Protein AF-A0A355BX34-F1 (afdb_monomer_lite)

Sequence (148 aa):
MDAFINLVTDRQFQISLLVACAAIGTIYTIVEPFFVKDRLKERMKSVSDYRERLRQQQRESFARKGNATLRASSAQGVLKEIVENLKLFEIFDANEARKQLMMAGFRGHRPVFIFMAARLGMPFVAAAATAVYVYVLKATELDNLGRL

pLDDT: mean 73.99, std 14.06, range [44.16, 95.12]

Structure (mmCIF, N/CA/C/O backbone):
data_AF-A0A355BX34-F1
#
_entry.id   AF-A0A355BX34-F1
#
loop_
_atom_site.group_PDB
_atom_site.id
_atom_site.type_symbol
_atom_site.label_atom_id
_atom_site.label_alt_id
_atom_site.label_comp_id
_atom_site.label_asym_id
_atom_site.label_entity_id
_atom_site.label_seq_id
_atom_site.pdbx_PDB_ins_code
_atom_site.Cartn_x
_atom_site.Cartn_y
_atom_site.Cartn_z
_atom_site.occupancy
_atom_site.B_iso_or_equiv
_atom_site.auth_seq_id
_atom_site.auth_comp_id
_atom_site.auth_asym_id
_atom_site.auth_atom_id
_atom_site.pdbx_PDB_model_num
ATOM 1 N N . MET A 1 1 ? 31.381 -7.528 -70.053 1.00 57.38 1 MET A N 1
ATOM 2 C CA . MET A 1 1 ? 30.799 -8.297 -68.927 1.00 57.38 1 MET A CA 1
ATOM 3 C C . MET A 1 1 ? 31.886 -8.768 -67.962 1.00 57.38 1 MET A C 1
ATOM 5 O O . MET A 1 1 ? 31.626 -8.870 -66.771 1.00 57.38 1 MET A O 1
ATOM 9 N N . ASP A 1 2 ? 33.124 -8.917 -68.432 1.00 69.25 2 ASP A N 1
ATOM 10 C CA . ASP A 1 2 ? 34.266 -9.417 -67.652 1.00 69.25 2 ASP A CA 1
ATOM 11 C C . ASP A 1 2 ? 34.713 -8.484 -66.517 1.00 69.25 2 ASP A C 1
ATOM 13 O O . ASP A 1 2 ? 35.132 -8.950 -65.464 1.00 69.25 2 ASP A O 1
ATOM 17 N N . ALA A 1 3 ? 34.557 -7.164 -66.666 1.00 70.62 3 ALA A N 1
ATOM 18 C CA . ALA A 1 3 ? 34.849 -6.207 -65.592 1.00 70.62 3 ALA A CA 1
ATOM 19 C C . ALA A 1 3 ? 33.899 -6.356 -64.387 1.00 70.62 3 ALA A C 1
ATOM 21 O O . ALA A 1 3 ? 34.323 -6.235 -63.243 1.00 70.62 3 ALA A O 1
ATOM 22 N N . PHE A 1 4 ? 32.625 -6.671 -64.638 1.00 70.69 4 PHE A N 1
ATOM 23 C CA . PHE A 1 4 ? 31.627 -6.887 -63.585 1.00 70.69 4 PHE A CA 1
ATOM 24 C C . PHE A 1 4 ? 31.863 -8.224 -62.870 1.00 70.69 4 PHE A C 1
ATOM 26 O O . PHE A 1 4 ? 31.744 -8.312 -61.651 1.00 70.69 4 PHE A O 1
ATOM 33 N N . ILE A 1 5 ? 32.260 -9.250 -63.631 1.00 74.62 5 ILE A N 1
ATOM 34 C CA . ILE A 1 5 ? 32.598 -10.579 -63.109 1.00 74.62 5 ILE A CA 1
ATOM 35 C C . ILE A 1 5 ? 33.871 -10.520 -62.258 1.00 74.62 5 ILE A C 1
ATOM 37 O O . ILE A 1 5 ? 33.887 -11.088 -61.169 1.00 74.62 5 ILE A O 1
ATOM 41 N N . ASN A 1 6 ? 34.901 -9.788 -62.693 1.00 74.56 6 ASN A N 1
ATOM 42 C CA . ASN A 1 6 ? 36.126 -9.606 -61.910 1.00 74.56 6 ASN A CA 1
ATOM 43 C C . ASN A 1 6 ? 35.899 -8.763 -60.647 1.00 74.56 6 ASN A C 1
ATOM 45 O O . ASN A 1 6 ? 36.478 -9.076 -59.617 1.00 74.56 6 ASN A O 1
ATOM 49 N N . LEU A 1 7 ? 35.018 -7.757 -60.685 1.00 72.19 7 LEU A N 1
ATOM 50 C CA . LEU A 1 7 ? 34.670 -6.949 -59.508 1.00 72.19 7 LEU A CA 1
ATOM 51 C C . LEU A 1 7 ? 33.878 -7.750 -58.458 1.00 72.19 7 LEU A C 1
ATOM 53 O O . LEU A 1 7 ? 34.138 -7.636 -57.265 1.00 72.19 7 LEU A O 1
ATOM 57 N N . VAL A 1 8 ? 32.938 -8.596 -58.892 1.00 76.44 8 VAL A N 1
ATOM 58 C CA . VAL A 1 8 ? 32.162 -9.476 -57.995 1.00 76.44 8 VAL A CA 1
ATOM 59 C C . VAL A 1 8 ? 32.991 -10.666 -57.488 1.00 76.44 8 VAL A C 1
ATOM 61 O O . VAL A 1 8 ? 32.758 -11.152 -56.380 1.00 76.44 8 VAL A O 1
ATOM 64 N N . THR A 1 9 ? 33.967 -11.132 -58.272 1.00 79.94 9 THR A N 1
ATOM 65 C CA . THR A 1 9 ? 34.872 -12.242 -57.909 1.00 79.94 9 THR A CA 1
ATOM 66 C C . THR A 1 9 ? 36.101 -11.766 -57.127 1.00 79.94 9 THR A C 1
ATOM 68 O O . THR A 1 9 ? 36.859 -12.587 -56.612 1.00 79.94 9 THR A O 1
ATOM 71 N N . ASP A 1 10 ? 36.298 -10.453 -56.981 1.00 83.12 10 ASP A N 1
ATOM 72 C CA . ASP A 1 10 ? 37.375 -9.919 -56.160 1.00 83.12 10 ASP A CA 1
ATOM 73 C C . ASP A 1 10 ? 37.119 -10.233 -54.678 1.00 83.12 10 ASP A C 1
ATOM 75 O O . ASP A 1 10 ? 36.111 -9.849 -54.071 1.00 83.12 10 ASP A O 1
ATOM 79 N N . ARG A 1 11 ? 38.077 -10.942 -54.080 1.00 83.94 11 ARG A N 1
ATOM 80 C CA . ARG A 1 11 ? 38.056 -11.362 -52.679 1.00 83.94 11 ARG A CA 1
ATOM 81 C C . ARG A 1 11 ? 37.895 -10.169 -51.741 1.00 83.94 11 ARG A C 1
ATOM 83 O O . ARG A 1 11 ? 37.210 -10.275 -50.725 1.00 83.94 11 ARG A O 1
ATOM 90 N N . GLN A 1 12 ? 38.516 -9.039 -52.069 1.00 86.00 12 GLN A N 1
ATOM 91 C CA . GLN A 1 12 ? 38.482 -7.854 -51.220 1.00 86.00 12 GLN A CA 1
ATOM 92 C C . GLN A 1 12 ? 37.097 -7.189 -51.230 1.00 86.00 12 GLN A C 1
ATOM 94 O O . GLN A 1 12 ? 36.619 -6.758 -50.177 1.00 86.00 12 GLN A O 1
ATOM 99 N N . PHE A 1 13 ? 36.414 -7.179 -52.380 1.00 86.94 13 PHE A N 1
ATOM 100 C CA . PHE A 1 13 ? 35.046 -6.670 -52.501 1.00 86.94 13 PHE A CA 1
ATOM 101 C C . PHE A 1 13 ? 34.052 -7.528 -51.704 1.00 86.94 13 PHE A C 1
ATOM 103 O O . PHE A 1 13 ? 33.246 -6.992 -50.945 1.00 86.94 13 PHE A O 1
ATOM 110 N N . GLN A 1 14 ? 34.166 -8.858 -51.786 1.00 89.50 14 GLN A N 1
ATOM 111 C CA . GLN A 1 14 ? 33.316 -9.783 -51.023 1.00 89.50 14 GLN A CA 1
ATOM 112 C C . GLN A 1 14 ? 33.490 -9.624 -49.506 1.00 89.50 14 GLN A C 1
ATOM 114 O O . GLN A 1 14 ? 32.505 -9.576 -48.769 1.00 89.50 14 GLN A O 1
ATOM 119 N N . ILE A 1 15 ? 34.735 -9.493 -49.032 1.00 91.69 15 ILE A N 1
ATOM 120 C CA . ILE A 1 15 ? 35.020 -9.270 -47.607 1.00 91.69 15 ILE A CA 1
ATOM 121 C C . ILE A 1 15 ? 34.467 -7.914 -47.158 1.00 91.69 15 ILE A C 1
ATOM 123 O O . ILE A 1 15 ? 33.813 -7.839 -46.121 1.00 91.69 15 ILE A O 1
ATOM 127 N N . SER A 1 16 ? 34.678 -6.848 -47.936 1.00 89.94 16 SER A N 1
ATOM 128 C CA . SER A 1 16 ? 34.168 -5.513 -47.601 1.00 89.94 16 SER A CA 1
ATOM 129 C C . SER A 1 16 ? 32.638 -5.475 -47.542 1.00 89.94 16 SER A C 1
ATOM 131 O O . SER A 1 16 ? 32.085 -4.887 -46.613 1.00 89.94 16 SER A O 1
ATOM 133 N N . LEU A 1 17 ? 31.958 -6.161 -48.465 1.00 91.75 17 LEU A N 1
ATOM 134 C CA . LEU A 1 17 ? 30.502 -6.290 -48.475 1.00 91.75 17 LEU A CA 1
ATOM 135 C C . LEU A 1 17 ? 29.989 -7.021 -47.225 1.00 91.75 17 LEU A C 1
ATOM 137 O O . LEU A 1 17 ? 29.070 -6.543 -46.561 1.00 91.75 17 LEU A O 1
ATOM 141 N N . LEU A 1 18 ? 30.609 -8.150 -46.866 1.00 91.88 18 LEU A N 1
ATOM 142 C CA . LEU A 1 18 ? 30.244 -8.913 -45.669 1.00 91.88 18 LEU A CA 1
ATOM 143 C C . LEU A 1 18 ? 30.477 -8.111 -44.384 1.00 91.88 18 LEU A C 1
ATOM 145 O O . LEU A 1 18 ? 29.631 -8.122 -43.491 1.00 91.88 18 LEU A O 1
ATOM 149 N N . VAL A 1 19 ? 31.590 -7.377 -44.302 1.00 94.12 19 VAL A N 1
ATOM 150 C CA . VAL A 1 19 ? 31.897 -6.495 -43.168 1.00 94.12 19 VAL A CA 1
ATOM 151 C C . VAL A 1 19 ? 30.890 -5.350 -43.074 1.00 94.12 19 VAL A C 1
ATOM 153 O O . VAL A 1 19 ? 30.430 -5.044 -41.977 1.00 94.12 19 VAL A O 1
ATOM 156 N N . ALA A 1 20 ? 30.488 -4.754 -44.200 1.00 94.44 20 ALA A N 1
ATOM 157 C CA . ALA A 1 20 ? 29.459 -3.718 -44.223 1.00 94.44 20 ALA A CA 1
ATOM 158 C C . ALA A 1 20 ? 28.105 -4.248 -43.719 1.00 94.44 20 ALA A C 1
ATOM 160 O O . ALA A 1 20 ? 27.480 -3.623 -42.862 1.00 94.44 20 ALA A O 1
ATOM 161 N N . CYS A 1 21 ? 27.678 -5.432 -44.170 1.00 95.00 21 CYS A N 1
ATOM 162 C CA . CYS A 1 21 ? 26.466 -6.078 -43.662 1.00 95.00 21 CYS A CA 1
ATOM 163 C C . CYS A 1 21 ? 26.561 -6.395 -42.160 1.00 95.00 21 CYS A C 1
ATOM 165 O O . CYS A 1 21 ? 25.610 -6.144 -41.421 1.00 95.00 21 CYS A O 1
ATOM 167 N N . ALA A 1 22 ? 27.707 -6.897 -41.691 1.00 94.00 22 ALA A N 1
ATOM 168 C CA . ALA A 1 22 ? 27.933 -7.191 -40.277 1.00 94.00 22 ALA A CA 1
ATOM 169 C C . ALA A 1 22 ? 27.912 -5.924 -39.404 1.00 94.00 22 ALA A C 1
ATOM 171 O O . ALA A 1 22 ? 27.341 -5.943 -38.315 1.00 94.00 22 ALA A O 1
ATOM 172 N N . ALA A 1 23 ? 28.485 -4.817 -39.887 1.00 95.12 23 ALA A N 1
ATOM 173 C CA . ALA A 1 23 ? 28.464 -3.525 -39.204 1.00 95.12 23 ALA A CA 1
ATOM 174 C C . ALA A 1 23 ? 27.043 -2.948 -39.095 1.00 95.12 23 ALA A C 1
ATOM 176 O O . ALA A 1 23 ? 26.653 -2.432 -38.051 1.00 95.12 23 ALA A O 1
ATOM 177 N N . ILE A 1 24 ? 26.233 -3.074 -40.150 1.00 95.00 24 ILE A N 1
ATOM 178 C CA . ILE A 1 24 ? 24.819 -2.675 -40.106 1.00 95.00 24 ILE A CA 1
ATOM 179 C C . ILE A 1 24 ? 24.046 -3.564 -39.122 1.00 95.00 24 ILE A C 1
ATOM 181 O O . ILE A 1 24 ? 23.253 -3.058 -38.328 1.00 95.00 24 ILE A O 1
ATOM 185 N N . GLY A 1 25 ? 24.309 -4.873 -39.131 1.00 94.81 25 GLY A N 1
ATOM 186 C CA . GLY A 1 25 ? 23.695 -5.825 -38.207 1.00 94.81 25 GLY A CA 1
ATOM 187 C C . GLY A 1 25 ? 24.000 -5.515 -36.740 1.00 94.81 25 GLY A C 1
ATOM 188 O O . GLY A 1 25 ? 23.091 -5.506 -35.918 1.00 94.81 25 GLY A O 1
ATOM 189 N N . THR A 1 26 ? 25.249 -5.191 -36.400 1.00 93.88 26 THR A N 1
ATOM 190 C CA . THR A 1 26 ? 25.618 -4.835 -35.021 1.00 93.88 26 THR A CA 1
ATOM 191 C C . THR A 1 26 ? 24.994 -3.521 -34.565 1.00 93.88 26 THR A C 1
ATOM 193 O O . THR A 1 26 ? 24.523 -3.445 -33.430 1.00 93.88 26 THR A O 1
ATOM 196 N N . ILE A 1 27 ? 24.918 -2.512 -35.439 1.00 94.75 27 ILE A N 1
ATOM 197 C CA . ILE A 1 27 ? 24.191 -1.269 -35.141 1.00 94.75 27 ILE A CA 1
ATOM 198 C C . ILE A 1 27 ? 22.712 -1.576 -34.877 1.00 94.75 27 ILE A C 1
ATOM 200 O O . ILE A 1 27 ? 22.158 -1.095 -33.889 1.00 94.75 27 ILE A O 1
ATOM 204 N N . TYR A 1 28 ? 22.084 -2.413 -35.706 1.00 93.62 28 TYR A N 1
ATOM 205 C CA . TYR A 1 28 ? 20.685 -2.802 -35.532 1.00 93.62 28 TYR A CA 1
ATOM 206 C C . TYR A 1 28 ? 20.439 -3.496 -34.184 1.00 93.62 28 TYR A C 1
ATOM 208 O O . TYR A 1 28 ? 19.528 -3.098 -33.462 1.00 93.62 28 TYR A O 1
ATOM 216 N N . THR A 1 29 ? 21.291 -4.446 -33.788 1.00 91.56 29 THR A N 1
ATOM 217 C CA . THR A 1 29 ? 21.187 -5.149 -32.495 1.00 91.56 29 THR A CA 1
ATOM 218 C C . THR A 1 29 ? 21.283 -4.203 -31.293 1.00 91.56 29 THR A C 1
ATOM 220 O O . THR A 1 29 ? 20.616 -4.408 -30.283 1.00 91.56 29 THR A O 1
ATOM 223 N N . ILE A 1 30 ? 22.098 -3.147 -31.379 1.00 92.06 30 ILE A N 1
ATOM 224 C CA . ILE A 1 30 ? 22.218 -2.146 -30.304 1.00 92.06 30 ILE A CA 1
ATOM 225 C C . ILE A 1 30 ? 20.980 -1.242 -30.248 1.00 92.06 30 ILE A C 1
ATOM 227 O O . ILE A 1 30 ? 20.576 -0.798 -29.172 1.00 92.06 30 ILE A O 1
ATOM 231 N N . VAL A 1 31 ? 20.372 -0.963 -31.399 1.00 89.88 31 VAL A N 1
ATOM 232 C CA . VAL A 1 31 ? 19.231 -0.050 -31.528 1.00 89.88 31 VAL A CA 1
ATOM 233 C C . VAL A 1 31 ? 17.894 -0.738 -31.214 1.00 89.88 31 VAL A C 1
ATOM 235 O O . VAL A 1 31 ? 17.001 -0.099 -30.656 1.00 89.88 31 VAL A O 1
ATOM 238 N N . GLU A 1 32 ? 17.758 -2.036 -31.493 1.00 86.69 32 GLU A N 1
ATOM 239 C CA . GLU A 1 32 ? 16.579 -2.864 -31.195 1.00 86.69 32 GLU A CA 1
ATOM 240 C C . GLU A 1 32 ? 15.984 -2.653 -29.782 1.00 86.69 32 GLU A C 1
ATOM 242 O O . GLU A 1 32 ? 14.786 -2.359 -29.688 1.00 86.69 32 GLU A O 1
ATOM 247 N N . PRO A 1 33 ? 16.754 -2.707 -28.673 1.00 84.50 33 PRO A N 1
ATOM 248 C CA . PRO A 1 33 ? 16.197 -2.542 -27.329 1.00 84.50 33 PRO A CA 1
ATOM 249 C C . PRO A 1 33 ? 15.602 -1.152 -27.062 1.00 84.50 33 PRO A C 1
ATOM 251 O O . PRO A 1 33 ? 14.739 -1.027 -26.197 1.00 84.50 33 PRO A O 1
ATOM 254 N N . PHE A 1 34 ? 16.004 -0.109 -27.797 1.00 81.62 34 PHE A N 1
ATOM 255 C CA . PHE A 1 34 ? 15.450 1.240 -27.626 1.00 81.62 34 PHE A CA 1
ATOM 256 C C . PHE A 1 34 ? 14.059 1.402 -28.255 1.00 81.62 34 PHE A C 1
ATOM 258 O O . PHE A 1 34 ? 13.287 2.260 -27.823 1.00 81.62 34 PHE A O 1
ATOM 265 N N . PHE A 1 35 ? 13.709 0.570 -29.241 1.00 79.44 35 PHE A N 1
ATOM 266 C CA . PHE A 1 35 ? 12.370 0.550 -29.839 1.00 79.44 35 PHE A CA 1
ATOM 267 C C . PHE A 1 35 ? 11.361 -0.268 -29.019 1.00 79.44 35 PHE A C 1
ATOM 269 O O . PHE A 1 35 ? 10.146 -0.086 -29.160 1.00 79.44 35 PHE A O 1
ATOM 276 N N . VAL A 1 36 ? 11.837 -1.139 -28.124 1.00 75.69 36 VAL A N 1
ATOM 277 C CA . VAL A 1 36 ? 10.980 -1.898 -27.212 1.00 75.69 36 VAL A CA 1
ATOM 278 C C . VAL A 1 36 ? 10.478 -0.968 -26.105 1.00 75.69 36 VAL A C 1
ATOM 280 O O . VAL A 1 36 ? 11.194 -0.622 -25.169 1.00 75.69 36 VAL A O 1
ATOM 283 N N . LYS A 1 37 ? 9.207 -0.557 -26.195 1.00 70.25 37 LYS A N 1
ATOM 284 C CA . LYS A 1 37 ? 8.537 0.198 -25.125 1.00 70.25 37 LYS A CA 1
ATOM 285 C C . LYS A 1 37 ? 8.589 -0.591 -23.813 1.00 70.25 37 LYS A C 1
ATOM 287 O O . LYS A 1 37 ? 8.114 -1.726 -23.743 1.00 70.25 37 LYS A O 1
ATOM 292 N N . ASP A 1 38 ? 9.115 0.041 -22.768 1.00 75.81 38 ASP A N 1
ATOM 293 C CA . ASP A 1 38 ? 9.266 -0.548 -21.439 1.00 75.81 38 ASP A CA 1
ATOM 294 C C . ASP A 1 38 ? 7.898 -0.745 -20.751 1.00 75.81 38 ASP A C 1
ATOM 296 O O . ASP A 1 38 ? 7.383 0.117 -20.030 1.00 75.81 38 ASP A O 1
ATOM 300 N N . ARG A 1 39 ? 7.287 -1.911 -20.995 1.00 77.25 39 ARG A N 1
ATOM 301 C CA . ARG A 1 39 ? 6.002 -2.314 -20.399 1.00 77.25 39 ARG A CA 1
ATOM 302 C C . ARG A 1 39 ? 6.073 -2.420 -18.875 1.00 77.25 39 ARG A C 1
ATOM 304 O O . ARG A 1 39 ? 5.042 -2.315 -18.210 1.00 77.25 39 ARG A O 1
ATOM 311 N N . LEU A 1 40 ? 7.257 -2.656 -18.306 1.00 78.50 40 LEU A N 1
ATOM 312 C CA . LEU A 1 40 ? 7.430 -2.760 -16.860 1.00 78.50 40 LEU A CA 1
ATOM 313 C C . LEU A 1 40 ? 7.338 -1.378 -16.214 1.00 78.50 40 LEU A C 1
ATOM 315 O O . LEU A 1 40 ? 6.615 -1.217 -15.231 1.00 78.50 40 LEU A O 1
ATOM 319 N N . LYS A 1 41 ? 7.983 -0.370 -16.809 1.00 83.69 41 LYS A N 1
ATOM 320 C CA . LYS A 1 41 ? 7.895 1.025 -16.355 1.00 83.69 41 LYS A CA 1
ATOM 321 C C . LYS A 1 41 ? 6.458 1.550 -16.372 1.00 83.69 41 LYS A C 1
ATOM 323 O O . LYS A 1 41 ? 6.030 2.204 -15.421 1.00 83.69 41 LYS A O 1
ATOM 328 N N . GLU A 1 42 ? 5.687 1.208 -17.403 1.00 84.31 42 GLU A N 1
ATOM 329 C CA . GLU A 1 42 ? 4.264 1.559 -17.498 1.00 84.31 42 GLU A CA 1
ATOM 330 C C . GLU A 1 42 ? 3.426 0.894 -16.387 1.00 84.31 42 GLU A C 1
ATOM 332 O O . GLU A 1 42 ? 2.641 1.558 -15.704 1.00 84.31 42 GLU A O 1
ATOM 337 N N . ARG A 1 43 ? 3.663 -0.396 -16.110 1.00 86.56 43 ARG A N 1
ATOM 338 C CA . ARG A 1 43 ? 3.008 -1.120 -15.006 1.00 86.56 43 ARG A CA 1
ATOM 339 C C . ARG A 1 43 ? 3.385 -0.558 -13.641 1.00 86.56 43 ARG A C 1
ATOM 341 O O . ARG A 1 43 ? 2.503 -0.359 -12.810 1.00 86.56 43 ARG A O 1
ATOM 348 N N . MET A 1 44 ? 4.660 -0.258 -13.406 1.00 89.50 44 MET A N 1
ATOM 349 C CA . MET A 1 44 ? 5.115 0.330 -12.145 1.00 89.50 44 MET A CA 1
ATOM 350 C C . MET A 1 44 ? 4.437 1.671 -11.873 1.00 89.50 44 MET A C 1
ATOM 352 O O . MET A 1 44 ? 4.005 1.894 -10.744 1.00 89.50 44 MET A O 1
ATOM 356 N N . LYS A 1 45 ? 4.265 2.509 -12.905 1.00 89.19 45 LYS A N 1
ATOM 357 C CA . LYS A 1 45 ? 3.519 3.769 -12.800 1.00 89.19 45 LYS A CA 1
ATOM 358 C C . LYS A 1 45 ? 2.059 3.531 -12.397 1.00 89.19 45 LYS A C 1
ATOM 360 O O . LYS A 1 45 ? 1.559 4.162 -11.473 1.00 89.19 45 LYS A O 1
ATOM 365 N N . SER A 1 46 ? 1.391 2.556 -13.017 1.00 89.06 46 SER A N 1
ATOM 366 C CA . SER A 1 46 ? 0.001 2.230 -12.662 1.00 89.06 46 SER A CA 1
ATOM 367 C C . SER A 1 46 ? -0.144 1.733 -11.212 1.00 89.06 46 SER A C 1
ATOM 369 O O . SER A 1 46 ? -1.087 2.097 -10.508 1.00 89.06 46 SER A O 1
ATOM 371 N N . VAL A 1 47 ? 0.827 0.947 -10.730 1.00 93.00 47 VAL A N 1
ATOM 372 C CA . VAL A 1 47 ? 0.854 0.432 -9.356 1.00 93.00 47 VAL A CA 1
ATOM 373 C C . VAL A 1 47 ? 1.172 1.542 -8.355 1.00 93.00 47 VAL A C 1
ATOM 375 O O . VAL A 1 47 ? 0.560 1.581 -7.287 1.00 93.00 47 VAL A O 1
ATOM 378 N N . SER A 1 48 ? 2.098 2.455 -8.669 1.00 91.88 48 SER A N 1
ATOM 379 C CA . SER A 1 48 ? 2.391 3.598 -7.797 1.00 91.88 48 SER A CA 1
ATOM 380 C C . SER A 1 48 ? 1.182 4.514 -7.649 1.00 91.88 48 SER A C 1
ATOM 382 O O . SER A 1 48 ? 0.852 4.894 -6.527 1.00 91.88 48 SER A O 1
ATOM 384 N N . ASP A 1 49 ? 0.472 4.781 -8.747 1.00 93.75 49 ASP A N 1
ATOM 385 C CA . ASP A 1 49 ? -0.725 5.624 -8.742 1.00 93.75 49 ASP A CA 1
ATOM 386 C C . ASP A 1 49 ? -1.847 4.986 -7.907 1.00 93.75 49 ASP A C 1
ATOM 388 O O . ASP A 1 49 ? -2.507 5.660 -7.112 1.00 93.75 49 ASP A O 1
ATOM 392 N N . TYR A 1 50 ? -2.030 3.665 -8.016 1.00 92.12 50 TYR A N 1
ATOM 393 C CA . TYR A 1 50 ? -2.997 2.932 -7.196 1.00 92.12 50 TYR A CA 1
ATOM 394 C C . TYR A 1 50 ? -2.644 2.964 -5.701 1.00 92.12 50 TYR A C 1
ATOM 396 O O . TYR A 1 50 ? -3.510 3.211 -4.858 1.00 92.12 50 TYR A O 1
ATOM 404 N N . ARG A 1 51 ? -1.365 2.762 -5.353 1.00 93.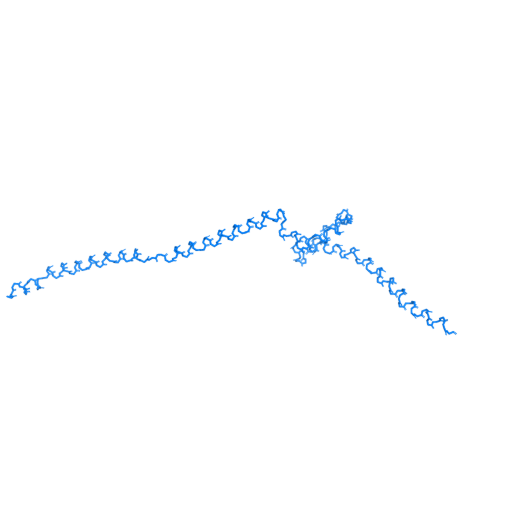75 51 ARG A N 1
ATOM 405 C CA . ARG A 1 51 ? -0.894 2.825 -3.958 1.00 93.75 51 ARG A CA 1
ATOM 406 C C . ARG A 1 51 ? -1.091 4.209 -3.350 1.00 93.75 51 ARG A C 1
ATOM 408 O O . ARG A 1 51 ? -1.497 4.298 -2.192 1.00 93.75 51 ARG A O 1
ATOM 415 N N . GLU A 1 52 ? -0.828 5.268 -4.109 1.00 92.19 52 GLU A N 1
ATOM 416 C CA . GLU A 1 52 ? -0.991 6.638 -3.622 1.00 92.19 52 GLU A CA 1
ATOM 417 C C . GLU A 1 52 ? -2.472 6.980 -3.406 1.00 92.19 52 GLU A C 1
ATOM 419 O O . GLU A 1 52 ? -2.825 7.507 -2.350 1.00 92.19 52 GLU A O 1
ATOM 424 N N . ARG A 1 53 ? -3.367 6.561 -4.315 1.00 91.88 53 ARG A N 1
ATOM 425 C CA . ARG A 1 53 ? -4.824 6.671 -4.109 1.00 91.88 53 ARG A CA 1
ATOM 426 C C . ARG A 1 53 ? -5.280 5.967 -2.833 1.00 91.88 53 ARG A C 1
ATOM 428 O O . ARG A 1 53 ? -6.033 6.543 -2.052 1.00 91.88 53 ARG A O 1
ATOM 435 N N . LEU A 1 54 ? -4.804 4.745 -2.586 1.00 90.06 54 LEU A N 1
ATOM 436 C CA . LEU A 1 54 ? -5.168 3.989 -1.385 1.00 90.06 54 LEU A CA 1
ATOM 437 C C . LEU A 1 54 ? -4.674 4.686 -0.109 1.00 90.06 54 LEU A C 1
ATOM 439 O O . LEU A 1 54 ? -5.387 4.756 0.891 1.00 90.06 54 LEU A O 1
ATOM 443 N N . ARG A 1 55 ? -3.457 5.238 -0.148 1.00 89.94 55 ARG A N 1
ATOM 444 C CA . ARG A 1 55 ? -2.867 5.991 0.964 1.00 89.94 55 ARG A CA 1
ATOM 445 C C . ARG A 1 55 ? -3.658 7.263 1.269 1.00 89.94 55 ARG A C 1
ATOM 447 O O . ARG A 1 55 ? -3.850 7.585 2.441 1.00 89.94 55 ARG A O 1
ATOM 454 N N . GLN A 1 56 ? -4.127 7.967 0.241 1.00 89.44 56 GLN A N 1
ATOM 455 C CA . GLN A 1 56 ? -4.982 9.146 0.387 1.00 89.44 56 GLN A CA 1
ATOM 456 C C . GLN A 1 56 ? -6.348 8.778 0.971 1.00 89.44 56 GLN A C 1
ATOM 458 O O . GLN A 1 56 ? -6.739 9.357 1.979 1.00 89.44 56 GLN A O 1
ATOM 463 N N . GLN A 1 57 ? -7.009 7.741 0.447 1.00 87.25 57 GLN A N 1
ATOM 464 C CA . GLN A 1 57 ? -8.276 7.238 0.995 1.00 87.25 57 GLN A CA 1
ATOM 465 C C . GLN A 1 57 ? -8.146 6.822 2.464 1.00 87.25 57 GLN A C 1
ATOM 467 O O . GLN A 1 57 ? -9.000 7.139 3.292 1.00 87.25 57 GLN A O 1
ATOM 472 N N . GLN A 1 58 ? -7.050 6.146 2.819 1.00 82.19 58 GLN A N 1
ATOM 473 C CA . GLN A 1 58 ? -6.767 5.800 4.207 1.00 82.19 58 GLN A CA 1
ATOM 474 C C . GLN A 1 58 ? -6.577 7.059 5.058 1.00 82.19 58 GLN A C 1
ATOM 476 O O . GLN A 1 58 ? -7.211 7.168 6.105 1.00 82.19 58 GLN A O 1
ATOM 481 N N . ARG A 1 59 ? -5.783 8.040 4.608 1.00 83.75 59 ARG A N 1
ATOM 482 C CA . ARG A 1 59 ? -5.604 9.324 5.310 1.00 83.75 59 ARG A CA 1
ATOM 483 C C . ARG A 1 59 ? -6.919 10.069 5.515 1.00 83.75 59 ARG A C 1
ATOM 485 O O . ARG A 1 59 ? -7.166 10.524 6.625 1.00 83.75 59 ARG A O 1
ATOM 492 N N . GLU A 1 60 ? -7.778 10.137 4.505 1.00 84.06 60 GLU A N 1
ATOM 493 C CA . GLU A 1 60 ? -9.114 10.730 4.623 1.00 84.06 60 GLU A CA 1
ATOM 494 C C . GLU A 1 60 ? -9.983 9.962 5.622 1.00 84.06 60 GLU A C 1
ATOM 496 O O . GLU A 1 60 ? -10.654 10.568 6.457 1.00 84.06 60 GLU A O 1
ATOM 501 N N . SER A 1 61 ? -9.931 8.627 5.601 1.00 76.12 61 SER A N 1
ATOM 502 C CA . SER A 1 61 ? -10.657 7.795 6.563 1.00 76.12 61 SER A CA 1
ATOM 503 C C . SER A 1 61 ? -10.163 7.989 8.003 1.00 76.12 61 SER A C 1
ATOM 505 O O . SER A 1 61 ? -10.977 7.996 8.924 1.00 76.12 61 SER A O 1
ATOM 507 N N . PHE A 1 62 ? -8.859 8.206 8.205 1.00 70.94 62 PHE A N 1
ATOM 508 C CA . PHE A 1 62 ? -8.268 8.493 9.514 1.00 70.94 62 PHE A CA 1
ATOM 509 C C . PHE A 1 62 ? -8.571 9.920 9.982 1.00 70.94 62 PHE A C 1
ATOM 511 O O . PHE A 1 62 ? -8.896 10.109 11.150 1.00 70.94 62 PHE A O 1
ATOM 518 N N . ALA A 1 63 ? -8.530 10.905 9.080 1.00 76.06 63 ALA A N 1
ATOM 519 C CA . ALA A 1 63 ? -8.883 12.291 9.381 1.00 76.06 63 ALA A CA 1
ATOM 520 C C . ALA A 1 63 ? -10.365 12.425 9.771 1.00 76.06 63 ALA A C 1
ATOM 522 O O . ALA A 1 63 ? -10.682 13.091 10.752 1.00 76.06 63 ALA A O 1
ATOM 523 N N . ARG A 1 64 ? -11.271 11.726 9.069 1.00 71.50 64 ARG A N 1
ATOM 524 C CA . ARG A 1 64 ? -12.709 11.692 9.398 1.00 71.50 64 ARG A CA 1
ATOM 525 C C . ARG A 1 64 ? -13.022 10.928 10.688 1.00 71.50 64 ARG A C 1
ATOM 527 O O . ARG A 1 64 ? -14.022 11.226 11.329 1.00 71.50 64 ARG A O 1
ATOM 534 N N . LYS A 1 65 ? -12.198 9.942 11.067 1.00 64.38 65 LYS A N 1
ATOM 535 C CA . LYS A 1 65 ? -12.389 9.116 12.276 1.00 64.38 65 LYS A CA 1
ATOM 536 C C . LYS A 1 65 ? -11.625 9.607 13.512 1.00 64.38 65 LYS A C 1
ATOM 538 O O . LYS A 1 65 ? -11.629 8.888 14.503 1.00 64.38 65 LYS A O 1
ATOM 543 N N . GLY A 1 66 ? -10.980 10.780 13.456 1.00 54.69 66 GLY A N 1
ATOM 544 C CA . GLY A 1 66 ? -10.374 11.510 14.582 1.00 54.69 66 GLY A CA 1
ATOM 545 C C . GLY A 1 66 ? -9.818 10.648 15.721 1.00 54.69 66 GLY A C 1
ATOM 546 O O . GLY A 1 66 ? -10.556 10.299 16.631 1.00 54.69 66 GLY A O 1
ATOM 547 N N . ASN A 1 67 ? -8.520 10.321 15.703 1.00 56.47 67 ASN A N 1
ATOM 548 C CA . ASN A 1 67 ? -7.777 9.623 16.776 1.00 56.47 67 ASN A CA 1
ATOM 549 C C . ASN A 1 67 ? -8.373 8.301 17.322 1.00 56.47 67 ASN A C 1
ATOM 551 O O . ASN A 1 67 ? -7.767 7.673 18.193 1.00 56.47 67 ASN A O 1
ATOM 555 N N . ALA A 1 68 ? -9.500 7.811 16.801 1.00 56.62 68 ALA A N 1
ATOM 556 C CA . ALA A 1 68 ? -10.073 6.535 17.184 1.00 56.62 68 ALA A CA 1
ATOM 557 C C . ALA A 1 68 ? -9.300 5.419 16.477 1.00 56.62 68 ALA A C 1
ATOM 559 O O . ALA A 1 68 ? -9.543 5.062 15.322 1.00 56.62 68 ALA A O 1
ATOM 560 N N . THR A 1 69 ? -8.307 4.879 17.181 1.00 57.78 69 THR A N 1
ATOM 561 C CA . THR A 1 69 ? -7.573 3.693 16.740 1.00 57.78 69 THR A CA 1
ATOM 562 C C . THR A 1 69 ? -8.562 2.575 16.373 1.00 57.78 69 THR A C 1
ATOM 564 O O . THR A 1 69 ? -9.469 2.253 17.143 1.00 57.78 69 THR A O 1
ATOM 567 N N . LEU A 1 70 ? -8.378 1.927 15.212 1.00 54.59 70 LEU A N 1
ATOM 568 C CA . LEU A 1 70 ? -9.205 0.780 14.784 1.00 54.59 70 LEU A CA 1
ATOM 569 C C . LEU A 1 70 ? -9.236 -0.365 15.819 1.00 54.59 70 LEU A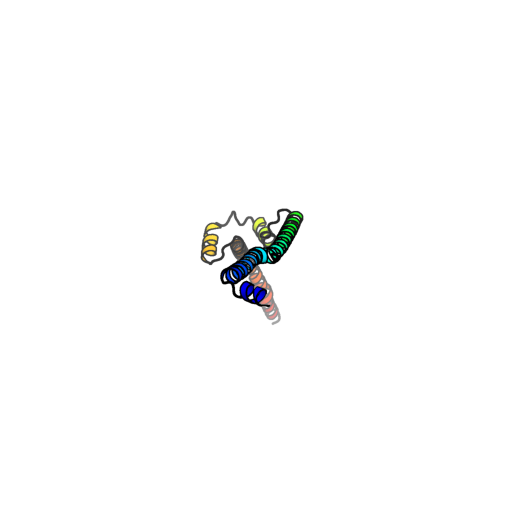 C 1
ATOM 571 O O . LEU A 1 70 ? -10.107 -1.227 15.758 1.00 54.59 70 LEU A O 1
ATOM 575 N N . ARG A 1 71 ? -8.291 -0.377 16.769 1.00 53.16 71 ARG A N 1
ATOM 576 C CA . ARG A 1 71 ? -8.213 -1.354 17.862 1.00 53.16 71 ARG A CA 1
ATOM 577 C C . ARG A 1 71 ? -9.184 -1.062 19.013 1.00 53.16 71 ARG A C 1
ATOM 579 O O . ARG A 1 71 ? -9.578 -2.010 19.680 1.00 53.16 71 ARG A O 1
ATOM 586 N N . ALA A 1 72 ? -9.593 0.193 19.214 1.00 52.72 72 ALA A N 1
ATOM 587 C CA . ALA A 1 72 ? -10.489 0.592 20.304 1.00 52.72 72 ALA A CA 1
ATOM 588 C C . ALA A 1 72 ? -11.983 0.546 19.932 1.00 52.72 72 ALA A C 1
ATOM 590 O O . ALA A 1 72 ? -12.835 0.376 20.801 1.00 52.72 72 ALA A O 1
ATOM 591 N N . SER A 1 73 ? -12.318 0.671 18.644 1.00 48.34 73 SER A N 1
ATOM 592 C CA . SER A 1 73 ? -13.691 0.993 18.232 1.00 48.34 73 SER A CA 1
ATOM 593 C C . SER A 1 73 ? -14.673 -0.184 18.179 1.00 48.34 73 SER A C 1
ATOM 595 O O . SER A 1 73 ? -15.868 0.065 18.279 1.00 48.34 73 SER A O 1
ATOM 597 N N . SER A 1 74 ? -14.245 -1.438 17.989 1.00 50.97 74 SER A N 1
ATOM 598 C CA . SER A 1 74 ? -15.206 -2.496 17.610 1.00 50.97 74 SER A CA 1
ATOM 599 C C . SER A 1 74 ? -15.703 -3.389 18.748 1.00 50.97 74 SER A C 1
ATOM 601 O O . SER A 1 74 ? -16.733 -4.034 18.597 1.00 50.97 74 SER A O 1
ATOM 603 N N . ALA A 1 75 ? -15.004 -3.451 19.884 1.00 50.06 75 ALA A N 1
ATOM 604 C CA . ALA A 1 75 ? -15.410 -4.317 21.000 1.00 50.06 75 ALA A CA 1
ATOM 605 C C . ALA A 1 75 ? -14.992 -3.809 22.386 1.00 50.06 75 ALA A C 1
ATOM 607 O O . ALA A 1 75 ? -15.251 -4.476 23.385 1.00 50.06 75 ALA A O 1
ATOM 608 N N . GLN A 1 76 ? -14.298 -2.669 22.445 1.00 53.22 76 GLN A N 1
ATOM 609 C CA . GLN A 1 76 ? -13.752 -2.147 23.689 1.00 53.22 76 GLN A CA 1
ATOM 610 C C . GLN A 1 76 ? -14.757 -1.234 24.396 1.00 53.22 76 GLN A C 1
ATOM 612 O O . GLN A 1 76 ? -14.868 -1.361 25.599 1.00 53.22 76 GLN A O 1
ATOM 617 N N . GLY A 1 77 ? -15.539 -0.412 23.684 1.00 57.00 77 GLY A N 1
ATOM 618 C CA . GLY A 1 77 ? -16.440 0.587 24.289 1.00 57.00 77 GLY A CA 1
ATOM 619 C C . GLY A 1 77 ? -17.347 0.035 25.393 1.00 57.00 77 GLY A C 1
ATOM 620 O O . GLY A 1 77 ? -17.154 0.363 26.553 1.00 57.00 77 GLY A O 1
ATOM 621 N N . VAL A 1 78 ? -18.259 -0.880 25.056 1.00 58.31 78 VAL A N 1
ATOM 622 C CA . VAL A 1 78 ? -19.301 -1.334 25.997 1.00 58.31 78 VAL A CA 1
ATOM 623 C C . VAL A 1 78 ? -18.735 -2.157 27.162 1.00 58.31 78 VAL A C 1
ATOM 625 O O . VAL A 1 78 ? -19.071 -1.914 28.316 1.00 58.31 78 VAL A O 1
ATOM 628 N N . LEU A 1 79 ? -17.838 -3.116 26.896 1.00 56.81 79 LEU A N 1
ATOM 629 C CA . LEU A 1 79 ? -17.243 -3.928 27.968 1.00 56.81 79 LEU A CA 1
ATOM 630 C C . LEU A 1 79 ? -16.252 -3.132 28.829 1.00 56.81 79 LEU A C 1
ATOM 632 O O . LEU A 1 79 ? -16.182 -3.367 30.030 1.00 56.81 79 LEU A O 1
ATOM 636 N N . LYS A 1 80 ? -15.477 -2.212 28.238 1.00 58.81 80 LYS A N 1
ATOM 637 C CA . LYS A 1 80 ? -14.549 -1.354 28.989 1.00 58.81 80 LYS A CA 1
ATOM 638 C C . LYS A 1 80 ? -15.329 -0.400 29.878 1.00 58.81 80 LYS A C 1
ATOM 640 O O . LYS A 1 80 ? -14.979 -0.287 31.037 1.00 58.81 80 LYS A O 1
ATOM 645 N N . GLU A 1 81 ? -16.404 0.201 29.381 1.00 60.88 81 GLU A N 1
ATOM 646 C CA . GLU A 1 81 ? -17.240 1.132 30.141 1.00 60.88 81 GLU A CA 1
ATOM 647 C C . GLU A 1 81 ? -17.926 0.449 31.336 1.00 60.88 81 GLU A C 1
ATOM 649 O O . GLU A 1 81 ? -17.919 0.992 32.438 1.00 60.88 81 GLU A O 1
ATOM 654 N N . ILE A 1 82 ? -18.409 -0.789 31.183 1.00 59.31 82 ILE A N 1
ATOM 655 C CA . ILE A 1 82 ? -18.955 -1.569 32.309 1.00 59.31 82 ILE A CA 1
ATOM 656 C C . ILE A 1 82 ? -17.860 -1.914 33.341 1.00 59.31 82 ILE A C 1
ATOM 658 O O . ILE A 1 82 ? -18.101 -1.845 34.543 1.00 59.31 82 ILE A O 1
ATOM 662 N N . VAL A 1 83 ? -16.644 -2.256 32.899 1.00 55.22 83 VAL A N 1
ATOM 663 C CA . VAL A 1 83 ? -15.529 -2.651 33.788 1.00 55.22 83 VAL A CA 1
ATOM 664 C C . VAL A 1 83 ? -14.848 -1.450 34.467 1.00 55.22 83 VAL A C 1
ATOM 666 O O . VAL A 1 83 ? -14.386 -1.563 35.603 1.00 55.22 83 VAL A O 1
ATOM 669 N N . GLU A 1 84 ? -14.789 -0.301 33.795 1.00 57.12 84 GLU A N 1
ATOM 670 C CA . GLU A 1 84 ? -14.145 0.941 34.252 1.00 57.12 84 GLU A CA 1
ATOM 671 C C . GLU A 1 84 ? -15.028 1.674 35.274 1.00 57.12 84 GLU A C 1
ATOM 673 O O . GLU A 1 84 ? -14.519 2.130 36.298 1.00 57.12 84 GLU A O 1
ATOM 678 N N . ASN A 1 85 ? -16.356 1.658 35.089 1.00 54.28 85 ASN A N 1
ATOM 679 C CA . ASN A 1 85 ? -17.313 2.174 36.078 1.00 54.28 85 ASN A CA 1
ATOM 680 C C . ASN A 1 85 ? -17.320 1.369 37.391 1.00 54.28 85 ASN A C 1
ATOM 682 O O . ASN A 1 85 ? -17.630 1.918 38.445 1.00 54.28 85 ASN A O 1
ATOM 686 N N . LEU A 1 86 ? -16.934 0.088 37.355 1.00 56.97 86 LEU A N 1
ATOM 687 C CA . LEU A 1 86 ? -16.842 -0.765 38.546 1.00 56.97 86 LEU A CA 1
ATOM 688 C C . LEU A 1 86 ? -15.465 -0.729 39.251 1.00 56.97 86 LEU A C 1
ATOM 690 O O . LEU A 1 86 ? -15.259 -1.497 40.188 1.00 56.97 86 LEU A O 1
ATOM 694 N N . LYS A 1 87 ? -14.520 0.142 38.839 1.00 52.19 87 LYS A N 1
ATOM 695 C CA . LYS A 1 87 ? -13.176 0.306 39.457 1.00 52.19 87 LYS A CA 1
ATOM 696 C C . LYS A 1 87 ? -12.415 -1.015 39.702 1.00 52.19 87 LYS A C 1
ATOM 698 O O . LYS A 1 87 ? -11.687 -1.195 40.676 1.00 52.19 87 LYS A O 1
ATOM 703 N N . LEU A 1 88 ? -12.534 -1.954 38.769 1.00 51.06 88 LEU A N 1
ATOM 704 C CA . LEU A 1 88 ? -12.097 -3.340 38.967 1.00 51.06 88 LEU A CA 1
ATOM 705 C C . LEU A 1 88 ? -10.579 -3.578 38.877 1.00 51.06 88 LEU A C 1
ATOM 707 O O . LEU A 1 88 ? -10.108 -4.672 39.173 1.00 51.06 88 LEU A O 1
ATOM 711 N N . PHE A 1 89 ? -9.813 -2.566 38.466 1.00 51.06 89 PHE A N 1
ATOM 712 C CA . PHE A 1 89 ? -8.351 -2.635 38.372 1.00 51.06 89 PHE A CA 1
ATOM 713 C C . PHE A 1 89 ? -7.645 -2.365 39.710 1.00 51.06 89 PHE A C 1
ATOM 715 O O . PHE A 1 89 ? -6.484 -2.729 39.862 1.00 51.06 89 PHE A O 1
ATOM 722 N N . GLU A 1 90 ? -8.329 -1.718 40.659 1.00 52.03 90 GLU A N 1
ATOM 723 C CA . GLU A 1 90 ? -7.734 -1.208 41.903 1.00 52.03 90 GLU A CA 1
ATOM 724 C C . GLU A 1 90 ? -7.867 -2.206 43.071 1.00 52.03 90 GLU A C 1
ATOM 726 O O . GLU A 1 90 ? -7.085 -2.159 44.013 1.00 52.03 90 GLU A O 1
ATOM 731 N N . ILE A 1 91 ? -8.822 -3.144 42.995 1.00 52.75 91 ILE A N 1
ATOM 732 C CA . ILE A 1 91 ? -9.185 -4.028 44.120 1.00 52.75 91 ILE A CA 1
ATOM 733 C C . ILE A 1 91 ? -8.638 -5.459 43.954 1.00 52.75 91 ILE A C 1
ATOM 735 O O . ILE A 1 91 ? -8.383 -6.135 44.948 1.00 52.75 91 ILE A O 1
ATOM 739 N N . PHE A 1 92 ? -8.425 -5.937 42.722 1.00 55.50 92 PHE A N 1
ATOM 740 C CA . PHE A 1 92 ? -8.022 -7.323 42.461 1.00 55.50 92 PHE A CA 1
ATOM 741 C C . PHE A 1 92 ? -6.762 -7.385 41.595 1.00 55.50 92 PHE A C 1
ATOM 743 O O . PHE A 1 92 ? -6.766 -6.963 40.441 1.00 55.50 92 PHE A O 1
ATOM 750 N N . ASP A 1 93 ? -5.688 -7.925 42.174 1.00 58.28 93 ASP A N 1
ATOM 751 C CA . ASP A 1 93 ? -4.334 -7.991 41.620 1.00 58.28 93 ASP A CA 1
ATOM 752 C C . ASP A 1 93 ? -4.303 -8.633 40.216 1.00 58.28 93 ASP A C 1
ATOM 754 O O . ASP A 1 93 ? -4.307 -9.853 40.023 1.00 58.28 93 ASP A O 1
ATOM 758 N N . ALA A 1 94 ? -4.316 -7.775 39.194 1.00 60.69 94 ALA A N 1
ATOM 759 C CA . ALA A 1 94 ? -4.468 -8.148 37.790 1.00 60.69 94 ALA A CA 1
ATOM 760 C C . ALA A 1 94 ? -3.236 -8.868 37.207 1.00 60.69 94 ALA A C 1
ATOM 762 O O . ALA A 1 94 ? -3.266 -9.318 36.056 1.00 60.69 94 ALA A O 1
ATOM 763 N N . ASN A 1 95 ? -2.143 -8.983 37.966 1.00 62.75 95 ASN A N 1
ATOM 764 C CA . ASN A 1 95 ? -0.869 -9.496 37.470 1.00 62.75 95 ASN A CA 1
ATOM 765 C C . ASN A 1 95 ? -0.860 -11.020 37.297 1.00 62.75 95 ASN A C 1
ATOM 767 O O . ASN A 1 95 ? -0.382 -11.519 36.273 1.00 62.75 95 ASN A O 1
ATOM 771 N N . GLU A 1 96 ? -1.431 -11.770 38.243 1.00 66.94 96 GLU A N 1
ATOM 772 C CA . GLU A 1 96 ? -1.410 -13.235 38.199 1.00 66.94 96 GLU A CA 1
ATOM 773 C C . GLU A 1 96 ? -2.333 -13.790 37.104 1.00 66.94 96 GLU A C 1
ATOM 775 O O . GLU A 1 96 ? -1.911 -14.599 36.271 1.00 66.94 96 GLU A O 1
ATOM 780 N N . ALA A 1 97 ? -3.561 -13.268 37.016 1.00 65.62 97 ALA A N 1
ATOM 781 C CA . ALA A 1 97 ? -4.513 -13.638 35.967 1.00 65.62 97 ALA A CA 1
ATOM 782 C C . ALA A 1 97 ? -3.974 -13.304 34.565 1.00 65.62 97 ALA A C 1
ATOM 784 O O . ALA A 1 97 ? -4.127 -14.080 33.621 1.00 65.62 97 ALA A O 1
ATOM 785 N N . ARG A 1 98 ? -3.273 -12.173 34.423 1.00 67.31 98 ARG A N 1
ATOM 786 C CA . ARG A 1 98 ? -2.636 -11.778 33.164 1.00 67.31 98 ARG A CA 1
ATOM 787 C C . ARG A 1 98 ? -1.503 -12.728 32.769 1.00 67.31 98 ARG A C 1
ATOM 789 O O . ARG A 1 98 ? -1.386 -13.056 31.588 1.00 67.31 98 ARG A O 1
ATOM 796 N N . LYS A 1 99 ? -0.690 -13.190 33.727 1.00 70.81 99 LYS A N 1
ATOM 797 C CA . LYS A 1 99 ? 0.377 -14.173 33.477 1.00 70.81 99 LYS A CA 1
ATOM 798 C C . LYS A 1 99 ? -0.202 -15.507 33.000 1.00 70.81 99 LYS A C 1
ATOM 800 O O . LYS A 1 99 ? 0.277 -16.049 32.007 1.00 70.81 99 LYS A O 1
ATOM 805 N N . GLN A 1 100 ? -1.266 -15.994 33.639 1.00 73.31 100 GLN A N 1
ATOM 806 C CA . GLN A 1 100 ? -1.943 -17.233 33.237 1.00 73.31 100 GLN A CA 1
ATOM 807 C C . GLN A 1 100 ? -2.590 -17.122 31.846 1.00 73.31 100 GLN A C 1
ATOM 809 O O . GLN A 1 100 ? -2.426 -18.018 31.020 1.00 73.31 100 GLN A O 1
ATOM 814 N N . LEU A 1 101 ? -3.236 -15.995 31.530 1.00 74.25 101 LEU A N 1
ATOM 815 C CA . LEU A 1 101 ? -3.824 -15.760 30.205 1.00 74.25 101 LEU A CA 1
ATOM 816 C C . LEU A 1 101 ? -2.765 -15.634 29.099 1.00 74.25 101 LEU A C 1
ATOM 818 O O . LEU A 1 101 ? -2.971 -16.125 27.989 1.00 74.25 101 LEU A O 1
ATOM 822 N N . MET A 1 102 ? -1.608 -15.036 29.399 1.00 73.31 102 MET A N 1
ATOM 823 C CA . MET A 1 102 ? -0.481 -15.020 28.463 1.00 73.31 102 MET A CA 1
ATOM 824 C C . MET A 1 102 ? 0.074 -16.428 28.205 1.00 73.31 102 MET A C 1
ATOM 826 O O . MET A 1 102 ? 0.332 -16.759 27.048 1.00 73.31 102 MET A O 1
ATOM 830 N N . MET A 1 103 ? 0.203 -17.268 29.242 1.00 78.25 103 MET A N 1
ATOM 831 C CA . MET A 1 103 ? 0.619 -18.674 29.094 1.00 78.25 103 MET A CA 1
ATOM 832 C C . MET A 1 103 ? -0.399 -19.503 28.294 1.00 78.25 103 MET A C 1
ATOM 834 O O . MET A 1 103 ? -0.002 -20.354 27.507 1.00 78.25 103 MET A O 1
ATOM 838 N N . ALA A 1 104 ? -1.694 -19.195 28.406 1.00 79.12 104 ALA A N 1
ATOM 839 C CA . ALA A 1 104 ? -2.766 -19.818 27.624 1.00 79.12 104 ALA A CA 1
ATOM 840 C C . ALA A 1 104 ? -2.818 -19.369 26.144 1.00 79.12 104 ALA A C 1
ATOM 842 O O . ALA A 1 104 ? -3.729 -19.744 25.411 1.00 79.12 104 ALA A O 1
ATOM 843 N N . GLY A 1 105 ? -1.865 -18.549 25.683 1.00 78.94 105 GLY A N 1
ATOM 844 C CA . GLY A 1 105 ? -1.799 -18.086 24.294 1.00 78.94 105 GLY A CA 1
ATOM 845 C C . GLY A 1 105 ? -2.720 -16.905 23.971 1.00 78.94 105 GLY A C 1
ATOM 846 O O . GLY A 1 105 ? -2.729 -16.434 22.832 1.00 78.94 105 GLY A O 1
ATOM 847 N N . PHE A 1 106 ? -3.433 -16.356 24.958 1.00 73.12 106 PHE A N 1
ATOM 848 C CA . PHE A 1 106 ? -4.275 -15.170 24.810 1.00 73.12 106 PHE A CA 1
ATOM 849 C C . PHE A 1 106 ? -3.436 -13.888 24.894 1.00 73.12 106 PHE A C 1
ATOM 851 O O . PHE A 1 106 ? -3.415 -13.160 25.888 1.00 73.12 106 PHE A O 1
ATOM 858 N N . ARG A 1 107 ? -2.717 -13.607 23.804 1.00 68.12 107 ARG A N 1
ATOM 859 C CA . ARG A 1 107 ? -1.821 -12.452 23.657 1.00 68.12 107 ARG A CA 1
ATOM 860 C C . ARG A 1 107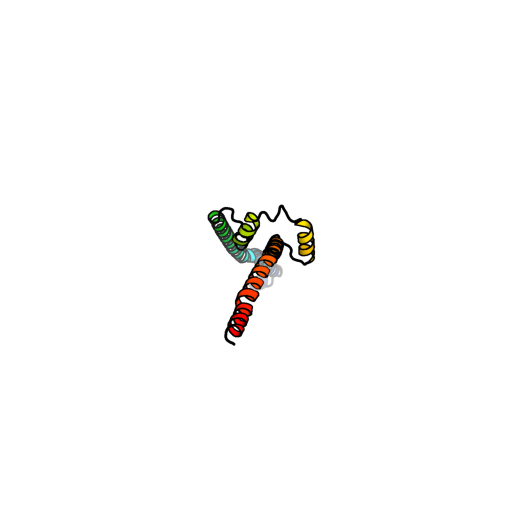 ? -2.641 -11.208 23.292 1.00 68.12 107 ARG A C 1
ATOM 862 O O . ARG A 1 107 ? -2.974 -10.989 22.133 1.00 68.12 107 ARG A O 1
ATOM 869 N N . GLY A 1 108 ? -3.001 -10.389 24.277 1.00 66.44 108 GLY A N 1
ATOM 870 C CA . GLY A 1 108 ? -3.698 -9.122 24.042 1.00 66.44 108 GLY A CA 1
ATOM 871 C C . GLY A 1 108 ? -4.378 -8.578 25.292 1.00 66.44 108 GLY A C 1
ATOM 872 O O . GLY A 1 108 ? -4.570 -9.288 26.271 1.00 66.44 108 GLY A O 1
ATOM 873 N N . HIS A 1 109 ? -4.763 -7.303 25.265 1.00 63.28 109 HIS A N 1
ATOM 874 C CA . HIS A 1 109 ? -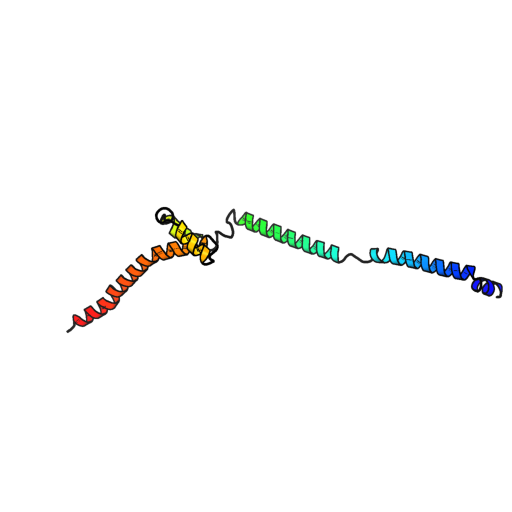5.437 -6.662 26.399 1.00 63.28 109 HIS A CA 1
ATOM 875 C C . HIS A 1 109 ? -6.896 -7.144 26.562 1.00 63.28 109 HIS A C 1
ATOM 877 O O . HIS A 1 109 ? -7.429 -7.165 27.665 1.00 63.28 109 HIS A O 1
ATOM 883 N N . ARG A 1 110 ? -7.526 -7.595 25.466 1.00 64.12 110 ARG A N 1
ATOM 884 C CA . ARG A 1 110 ? -8.953 -7.957 25.380 1.00 64.12 110 ARG A CA 1
ATOM 885 C C . ARG A 1 110 ? -9.360 -9.205 26.193 1.00 64.12 110 ARG A C 1
ATOM 887 O O . ARG A 1 110 ? -10.364 -9.116 26.893 1.00 64.12 110 ARG A O 1
ATOM 894 N N . PRO A 1 111 ? -8.622 -10.333 26.169 1.00 68.44 111 PRO A N 1
ATOM 895 C CA . PRO A 1 111 ? -8.984 -11.528 26.944 1.00 68.44 111 PRO A CA 1
ATOM 896 C C . PRO A 1 111 ? -8.919 -11.308 28.460 1.00 68.44 111 PRO A C 1
ATOM 898 O O . PRO A 1 111 ? -9.718 -11.871 29.200 1.00 68.44 111 PRO A O 1
ATOM 901 N N . VAL A 1 112 ? -8.013 -10.433 28.910 1.00 69.19 112 VAL A N 1
ATOM 902 C CA . VAL A 1 112 ? -7.849 -10.084 30.329 1.00 69.19 112 VAL A CA 1
ATOM 903 C C . VAL A 1 112 ? -9.092 -9.381 30.873 1.00 69.19 112 VAL A C 1
ATOM 905 O O . VAL A 1 112 ? -9.588 -9.750 31.935 1.00 69.19 112 VAL A O 1
ATOM 908 N N . PHE A 1 113 ? -9.647 -8.428 30.121 1.00 67.62 113 PHE A N 1
ATOM 909 C CA . PHE A 1 113 ? -10.866 -7.729 30.532 1.00 67.62 113 PHE A CA 1
ATOM 910 C C . PHE A 1 113 ? -12.097 -8.630 30.567 1.00 67.62 113 PHE A C 1
ATOM 912 O O . PHE A 1 113 ? -12.875 -8.552 31.512 1.00 67.62 113 PHE A O 1
ATOM 919 N N . ILE A 1 114 ? -12.265 -9.495 29.562 1.00 70.75 114 ILE A N 1
ATOM 920 C CA . ILE A 1 114 ? -13.421 -10.398 29.482 1.00 70.75 114 ILE A CA 1
ATOM 921 C C . ILE A 1 114 ? -13.408 -11.388 30.650 1.00 70.75 114 ILE A C 1
ATOM 923 O O . ILE A 1 114 ? -14.437 -11.591 31.286 1.00 70.75 114 ILE A O 1
ATOM 927 N N . PHE A 1 115 ? -12.247 -11.972 30.963 1.00 73.25 115 PHE A N 1
ATOM 928 C CA . PHE A 1 115 ? -12.118 -12.915 32.073 1.00 73.25 115 PHE A CA 1
ATOM 929 C C . PHE A 1 115 ? -12.435 -12.263 33.424 1.00 73.25 115 PHE A C 1
ATOM 931 O O . PHE A 1 115 ? -13.165 -12.839 34.230 1.00 73.25 115 PHE A O 1
ATOM 938 N N . MET A 1 116 ? -11.935 -11.045 33.656 1.00 71.50 116 MET A N 1
ATOM 939 C CA . MET A 1 116 ? -12.202 -10.325 34.901 1.00 71.50 116 MET A CA 1
ATOM 940 C C . MET A 1 116 ? -13.688 -9.954 35.035 1.00 71.50 116 MET A C 1
ATOM 942 O O . MET A 1 116 ? -14.289 -10.186 36.083 1.00 71.50 116 MET A O 1
ATOM 946 N N . ALA A 1 117 ? -14.305 -9.456 33.957 1.00 68.00 117 ALA A N 1
ATOM 947 C CA . ALA A 1 117 ? -15.731 -9.133 33.928 1.00 68.00 117 ALA A CA 1
ATOM 948 C C . ALA A 1 117 ? -16.610 -10.373 34.157 1.00 68.00 117 ALA A C 1
ATOM 950 O O . ALA A 1 117 ? -17.562 -10.326 34.932 1.00 68.00 117 ALA A O 1
ATOM 951 N N . ALA A 1 118 ? -16.267 -11.502 33.529 1.00 75.19 118 ALA A N 1
ATOM 952 C CA . ALA A 1 118 ? -16.991 -12.758 33.690 1.00 75.19 118 ALA A CA 1
ATOM 953 C C . ALA A 1 118 ? -16.879 -13.313 35.118 1.00 75.19 118 ALA A C 1
ATOM 955 O O . ALA A 1 118 ? -17.880 -13.760 35.672 1.00 75.19 118 ALA A O 1
ATOM 956 N N . ARG A 1 119 ? -15.691 -13.248 35.739 1.00 77.75 119 ARG A N 1
ATOM 957 C CA . ARG A 1 119 ? -15.481 -13.694 37.126 1.00 77.75 119 ARG A CA 1
ATOM 958 C C . ARG A 1 119 ? -16.312 -12.881 38.120 1.00 77.75 119 ARG A C 1
ATOM 960 O O . ARG A 1 119 ? -16.828 -13.461 39.068 1.00 77.75 119 ARG A O 1
ATOM 967 N N . LEU A 1 120 ? -16.458 -11.576 37.900 1.00 73.31 120 LEU A N 1
ATOM 968 C CA . LEU A 1 120 ? -17.286 -10.724 38.752 1.00 73.31 120 LEU A CA 1
ATOM 969 C C . LEU A 1 120 ? -18.784 -10.884 38.470 1.00 73.31 120 LEU A C 1
ATOM 971 O O . LEU A 1 120 ? -19.576 -10.880 39.402 1.00 73.31 120 LEU A O 1
ATOM 975 N N . GLY A 1 121 ? -19.182 -11.036 37.205 1.00 77.62 121 GLY A N 1
ATOM 976 C CA . GLY A 1 121 ? -20.584 -11.233 36.833 1.00 77.62 121 GLY A CA 1
ATOM 977 C C . GLY A 1 121 ? -21.138 -12.593 37.270 1.00 77.62 121 GLY A C 1
ATOM 978 O O . GLY A 1 121 ? -22.300 -12.686 37.657 1.00 77.62 121 GLY A O 1
ATOM 979 N N . MET A 1 122 ? -20.299 -13.635 37.268 1.00 81.12 122 MET A N 1
ATOM 980 C CA . M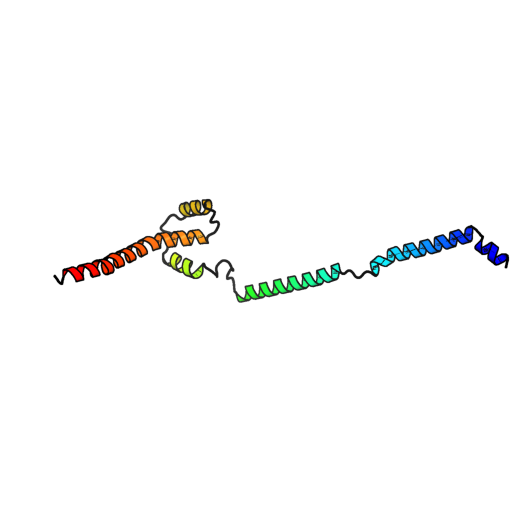ET A 1 122 ? -20.643 -15.007 37.663 1.00 81.12 122 MET A CA 1
ATOM 981 C C . MET A 1 122 ? -21.409 -15.122 38.995 1.00 81.12 122 MET A C 1
ATOM 983 O O . MET A 1 122 ? -22.488 -15.715 38.979 1.00 81.12 122 MET A O 1
ATOM 987 N N . PRO A 1 123 ? -20.937 -14.569 40.135 1.00 81.25 123 PRO A N 1
ATOM 988 C CA . PRO A 1 123 ? -21.658 -14.673 41.404 1.00 81.25 123 PRO A CA 1
ATOM 989 C C . PRO A 1 123 ? -23.046 -14.019 41.365 1.00 81.25 123 PRO A C 1
ATOM 991 O O . PRO A 1 123 ? -23.988 -14.569 41.930 1.00 81.25 123 PRO A O 1
ATOM 994 N N . PHE A 1 124 ? -23.218 -12.899 40.657 1.00 84.38 124 PHE A N 1
ATOM 995 C CA . PHE A 1 124 ? -24.524 -12.243 40.533 1.00 84.38 124 PHE A CA 1
ATOM 996 C C . PHE A 1 124 ? -25.489 -13.034 39.647 1.00 84.38 124 PHE A C 1
ATOM 998 O O . PHE A 1 124 ? -26.657 -13.191 39.998 1.00 84.38 124 PHE A O 1
ATOM 1005 N N . VAL A 1 125 ? -25.002 -13.581 38.528 1.00 82.31 125 VAL A N 1
ATOM 1006 C CA . VAL A 1 125 ? -25.805 -14.447 37.651 1.00 82.31 125 VAL A CA 1
ATOM 1007 C C . VAL A 1 125 ? -26.222 -15.718 38.390 1.00 82.31 125 VAL A C 1
ATOM 1009 O O . VAL A 1 125 ? -27.382 -16.110 38.312 1.00 82.31 125 VAL A O 1
ATOM 1012 N N . ALA A 1 126 ? -25.316 -16.331 39.155 1.00 83.44 126 ALA A N 1
ATOM 1013 C CA . ALA A 1 126 ? -25.618 -17.505 39.968 1.00 83.44 126 ALA A CA 1
ATOM 1014 C C . ALA A 1 126 ? -26.647 -17.199 41.069 1.00 83.44 126 ALA A C 1
ATOM 1016 O O . ALA A 1 126 ? -27.572 -17.985 41.277 1.00 83.44 126 ALA A O 1
ATOM 1017 N N . ALA A 1 127 ? -26.544 -16.046 41.737 1.00 84.12 127 ALA A N 1
ATOM 1018 C CA . ALA A 1 127 ? -27.528 -15.611 42.727 1.00 84.12 127 ALA A CA 1
ATOM 1019 C C . ALA A 1 127 ? -28.910 -15.375 42.096 1.00 84.12 127 ALA A C 1
ATOM 1021 O O . ALA A 1 127 ? -29.910 -15.866 42.616 1.00 84.12 127 ALA A O 1
ATOM 1022 N N . ALA A 1 128 ? -28.968 -14.701 40.944 1.00 85.50 128 ALA A N 1
ATOM 1023 C CA . ALA A 1 128 ? -30.211 -14.491 40.205 1.00 85.50 128 ALA A CA 1
ATOM 1024 C C . ALA A 1 128 ? -30.822 -15.817 39.724 1.00 85.50 128 ALA A C 1
ATOM 1026 O O . ALA A 1 128 ? -32.015 -16.042 39.904 1.00 85.50 128 ALA A O 1
ATOM 1027 N N . ALA A 1 129 ? -30.008 -16.727 39.183 1.00 85.19 129 ALA A N 1
ATOM 1028 C CA . ALA A 1 129 ? -30.447 -18.060 38.778 1.00 85.19 129 ALA A CA 1
ATOM 1029 C C . ALA A 1 129 ? -30.990 -18.865 39.967 1.00 85.19 129 ALA A C 1
ATOM 1031 O O . ALA A 1 129 ? -32.020 -19.522 39.845 1.00 85.19 129 ALA A O 1
ATOM 1032 N N . THR A 1 130 ? -30.345 -18.767 41.133 1.00 86.12 130 THR A N 1
ATOM 1033 C CA . THR A 1 130 ? -30.800 -19.430 42.363 1.00 86.12 130 THR A CA 1
ATOM 1034 C C . THR A 1 130 ? -32.109 -18.828 42.867 1.00 86.12 130 THR A C 1
ATOM 1036 O O . THR A 1 130 ? -33.017 -19.569 43.236 1.00 86.12 130 THR A O 1
ATOM 1039 N N . ALA A 1 131 ? -32.249 -17.501 42.843 1.00 85.44 131 ALA A N 1
ATOM 1040 C CA . ALA A 1 131 ? -33.496 -16.832 43.196 1.00 85.44 131 ALA A CA 1
ATOM 1041 C C . ALA A 1 131 ? -34.632 -17.265 42.259 1.00 85.44 131 ALA A C 1
ATOM 1043 O O . ALA A 1 131 ? -35.680 -17.692 42.731 1.00 85.44 131 ALA A O 1
ATOM 1044 N N . VAL A 1 132 ? -34.412 -17.255 40.943 1.00 84.62 132 VAL A N 1
ATOM 1045 C CA . VAL A 1 132 ? -35.395 -17.749 39.968 1.00 84.62 132 VAL A CA 1
ATOM 1046 C C . VAL A 1 132 ? -35.733 -19.216 40.233 1.00 84.62 132 VAL A C 1
ATOM 1048 O O . VAL A 1 132 ? -36.906 -19.565 40.272 1.00 84.62 132 VAL A O 1
ATOM 1051 N N . TYR A 1 133 ? -34.743 -20.072 40.488 1.00 83.38 133 TYR A N 1
ATOM 1052 C CA . TYR A 1 133 ? -34.977 -21.481 40.801 1.00 83.38 133 TYR A CA 1
ATOM 1053 C C . TYR A 1 133 ? -35.866 -21.652 42.043 1.00 83.38 133 TYR A C 1
ATOM 1055 O O . TYR A 1 133 ? -36.863 -22.367 42.004 1.00 83.38 133 TYR A O 1
ATOM 1063 N N . VAL A 1 134 ? -35.562 -20.951 43.136 1.00 85.00 134 VAL A N 1
ATOM 1064 C CA . VAL A 1 134 ? -36.333 -21.051 44.384 1.00 85.00 134 VAL A CA 1
ATOM 1065 C C . VAL A 1 134 ? -37.730 -20.437 44.245 1.00 85.00 134 VAL A C 1
ATOM 1067 O O . VAL A 1 134 ? -38.700 -21.022 44.713 1.00 85.00 134 VAL A O 1
ATOM 1070 N N . TYR A 1 135 ? -37.871 -19.284 43.597 1.00 80.25 135 TYR A N 1
ATOM 1071 C CA . TYR A 1 135 ? -39.163 -18.603 43.504 1.00 80.25 135 TYR A CA 1
ATOM 1072 C C . TYR A 1 135 ? -40.054 -19.115 42.372 1.00 80.25 135 TYR A C 1
ATOM 1074 O O . TYR A 1 135 ? -41.261 -18.952 42.466 1.00 80.25 135 TYR A O 1
ATOM 1082 N N . VAL A 1 136 ? -39.512 -19.736 41.322 1.00 75.06 136 VAL A N 1
ATOM 1083 C CA . VAL A 1 136 ? -40.315 -20.233 40.191 1.00 75.06 136 VAL A CA 1
ATOM 1084 C C . VAL A 1 136 ? -40.616 -21.722 40.327 1.00 75.06 136 VAL A C 1
ATOM 1086 O O . VAL A 1 136 ? -41.783 -22.083 40.221 1.00 75.06 136 VAL A O 1
ATOM 1089 N N . LEU A 1 137 ? -39.619 -22.577 40.607 1.00 66.31 137 LEU A N 1
ATOM 1090 C CA . LEU A 1 137 ? -39.819 -24.035 40.724 1.00 66.31 137 LEU A CA 1
ATOM 1091 C C . LEU A 1 137 ? -40.373 -24.456 42.088 1.00 66.31 137 LEU A C 1
ATOM 1093 O O . LEU A 1 137 ? -41.185 -25.368 42.176 1.00 66.31 137 LEU A O 1
ATOM 1097 N N . LYS A 1 138 ? -39.964 -23.787 43.170 1.00 59.19 138 LYS A N 1
ATOM 1098 C CA . LYS A 1 138 ? -40.452 -24.121 44.517 1.00 59.19 138 LYS A CA 1
ATOM 1099 C C . LYS A 1 138 ? -41.810 -23.487 44.827 1.00 59.19 138 LYS A C 1
ATOM 1101 O O . LYS A 1 138 ? -42.588 -24.073 45.573 1.00 59.19 138 LYS A O 1
ATOM 1106 N N . ALA A 1 139 ? -42.133 -22.336 44.230 1.00 58.75 139 ALA A N 1
ATOM 1107 C CA . ALA A 1 139 ? -43.485 -21.779 44.323 1.00 58.75 139 ALA A CA 1
ATOM 1108 C C . ALA A 1 139 ? -44.518 -22.626 43.566 1.00 58.75 139 ALA A C 1
ATOM 1110 O O . ALA A 1 139 ? -45.650 -22.734 44.024 1.00 58.75 139 ALA A O 1
ATOM 1111 N N . THR A 1 140 ? -44.132 -23.272 42.458 1.00 58.16 140 THR A N 1
ATOM 1112 C CA . THR A 1 140 ? -45.028 -24.199 41.744 1.00 58.16 140 THR A CA 1
ATOM 1113 C C . THR A 1 140 ? -45.324 -25.469 42.546 1.00 58.16 140 THR A C 1
ATOM 1115 O O . THR A 1 140 ? -46.426 -25.995 42.435 1.00 58.16 140 THR A O 1
ATOM 1118 N N . GLU A 1 141 ? -44.404 -25.941 43.397 1.00 59.06 141 GLU A N 1
ATOM 1119 C CA . GLU A 1 141 ? -44.683 -27.069 44.303 1.00 59.06 141 GLU A CA 1
ATOM 1120 C C . GLU A 1 141 ? -45.458 -26.672 45.572 1.00 59.06 141 GLU A C 1
ATOM 1122 O O . GLU A 1 141 ? -46.307 -27.438 46.026 1.00 59.06 141 GLU A O 1
ATOM 1127 N N . LEU A 1 142 ? -45.223 -25.479 46.135 1.00 56.00 142 LEU A N 1
ATOM 1128 C CA . LEU A 1 142 ? -45.952 -24.999 47.321 1.00 56.00 142 LEU A CA 1
ATOM 1129 C C . LEU A 1 142 ? -47.440 -24.717 47.041 1.00 56.00 142 LEU A C 1
ATOM 1131 O O . LEU A 1 142 ? -48.267 -24.941 47.923 1.00 56.00 142 LEU A O 1
ATOM 1135 N N . ASP A 1 143 ? -47.799 -24.292 45.825 1.00 57.53 143 ASP A N 1
ATOM 1136 C CA . ASP A 1 143 ? -49.204 -24.091 45.423 1.00 57.53 143 ASP A CA 1
ATOM 1137 C C . ASP A 1 143 ? -49.978 -25.423 45.302 1.00 57.53 143 ASP A C 1
ATOM 1139 O O . ASP A 1 143 ? -51.184 -25.485 45.539 1.00 57.53 143 ASP A O 1
ATOM 1143 N N . ASN A 1 144 ? -49.276 -26.525 45.009 1.00 57.19 144 ASN A N 1
ATOM 1144 C CA . ASN A 1 144 ? -49.877 -27.852 44.840 1.00 57.19 144 ASN A CA 1
ATOM 1145 C C . ASN A 1 144 ? -50.126 -28.582 46.180 1.00 57.19 144 ASN A C 1
ATOM 1147 O O . ASN A 1 144 ? -50.956 -29.485 46.249 1.00 57.19 144 ASN A O 1
ATOM 1151 N N . LEU A 1 145 ? -49.442 -28.172 47.256 1.00 56.91 145 LEU A N 1
ATOM 1152 C CA . LEU A 1 145 ? -49.637 -28.672 48.628 1.00 56.91 145 LEU A CA 1
ATOM 1153 C C . LEU A 1 145 ? -50.661 -27.861 49.441 1.00 56.91 145 LEU A C 1
ATOM 1155 O O . LEU A 1 145 ? -51.128 -28.346 50.464 1.00 56.91 145 LEU A O 1
ATOM 1159 N N . GLY A 1 146 ? -51.032 -26.654 49.000 1.00 56.81 146 GLY A N 1
ATOM 1160 C CA . GLY A 1 146 ? -52.091 -25.840 49.622 1.00 56.81 146 GLY A CA 1
ATOM 1161 C C . GLY A 1 146 ? -53.517 -26.193 49.171 1.00 56.81 146 GLY A C 1
ATOM 1162 O O . GLY A 1 146 ? -54.469 -25.530 49.581 1.00 56.81 146 GLY A O 1
ATOM 1163 N N . ARG A 1 147 ? -53.665 -27.195 48.293 1.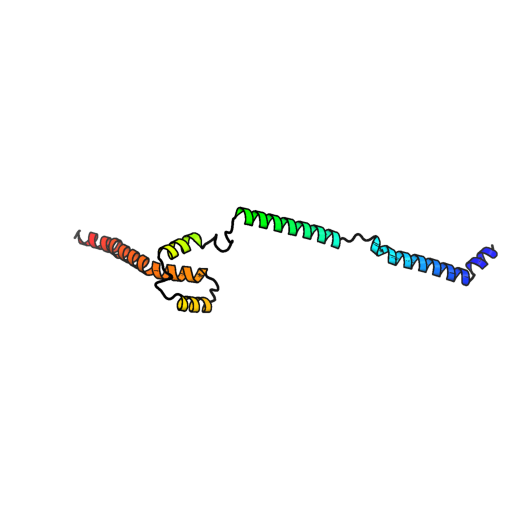00 53.50 147 ARG A N 1
ATOM 1164 C CA . ARG A 1 147 ? -54.936 -27.641 47.690 1.00 53.50 147 ARG A CA 1
ATOM 1165 C C . ARG A 1 147 ? -55.318 -29.096 48.009 1.00 53.50 147 ARG A C 1
ATOM 1167 O O . ARG A 1 147 ? -56.253 -29.613 47.397 1.00 53.50 147 ARG A O 1
ATOM 1174 N N . LEU A 1 148 ? -54.639 -29.725 48.968 1.00 44.16 148 LEU A N 1
ATOM 1175 C CA . LEU A 1 148 ? -55.054 -30.967 49.637 1.00 44.16 148 LEU A CA 1
ATOM 1176 C C . LEU A 1 148 ? -55.422 -30.654 51.088 1.00 44.16 148 LEU A C 1
ATOM 1178 O O . LEU A 1 148 ? -56.377 -31.289 51.584 1.00 44.16 148 LEU A O 1
#

Radius of gyration: 43.03 Å; chains: 1; bounding box: 94×43×119 Å

Secondary structure (DSSP, 8-state):
-HHHHHHHH-HHHHHHHHHHHHHHHHHHHHHHHHHS--HHHHHHHHHHHHHHHHHHHHHHHHHHTTT--TTTTTTTHHHHHHHHHTTHHHHS-HHHHHHHHHHTT--SHHHHHHHHHHHHHHHHHHHHHHHHIIIIIHHHHHHHHTT-

Foldseek 3Di:
DVVVVCCVPDPVNVVVVVVVVVVVVVVCVVCVVVPPDDPVVVVVVVVVVVVVVVVVVVVVVDVVVDPPDPVCPDPPPPLVVVCVVVVQPPPDPLVVVVVVCVVVVVPDPVVSSVVSVCVVVVVVVVVVVVVCCCCPVVVVVVVVVVPD